Protein AF-A0A0T6BI32-F1 (afdb_monomer_lite)

Sequence (83 aa):
MFVVKTLYDLENCGIGSDVELFEGLTSANNHASKEKEEHLKEWYKPKDEVEVIEDSQNGLYSCVIQEDNNFWSVTVEEKIFHK

Organism: NCBI:txid1664069

Radius of gyration: 13.45 Å; chains: 1; bounding box: 42×24×34 Å

Structure (mmCIF, N/CA/C/O backbone):
data_AF-A0A0T6BI32-F1
#
_entry.id   AF-A0A0T6BI32-F1
#
loop_
_atom_site.group_PDB
_atom_site.id
_atom_site.type_symbol
_atom_site.label_atom_id
_atom_site.label_alt_id
_atom_site.label_comp_id
_atom_site.label_asym_id
_atom_site.label_entity_id
_atom_site.label_seq_id
_atom_site.pdbx_PDB_ins_code
_atom_site.Cartn_x
_atom_site.Cartn_y
_atom_site.Cartn_z
_atom_site.occupancy
_atom_site.B_iso_or_equiv
_atom_site.auth_seq_id
_atom_site.auth_comp_id
_atom_site.auth_asym_id
_atom_site.auth_atom_id
_atom_site.pdbx_PDB_model_num
ATOM 1 N N . MET A 1 1 ? -13.655 -1.268 12.668 1.00 93.00 1 MET A N 1
ATOM 2 C CA . MET A 1 1 ? -12.758 -2.348 12.197 1.00 93.00 1 MET A CA 1
ATOM 3 C C . MET A 1 1 ? -12.370 -2.001 10.783 1.00 93.00 1 MET A C 1
ATOM 5 O O . MET A 1 1 ? -13.220 -1.510 10.050 1.00 93.00 1 MET A O 1
ATOM 9 N N . PHE A 1 2 ? -11.119 -2.216 10.421 1.00 96.12 2 PHE A N 1
ATOM 10 C CA . PHE A 1 2 ? -10.561 -1.794 9.148 1.00 96.12 2 PHE A CA 1
ATOM 11 C C . PHE A 1 2 ? -10.141 -3.014 8.343 1.00 96.12 2 PHE A C 1
ATOM 13 O O . PHE A 1 2 ? -9.769 -4.043 8.909 1.00 96.12 2 PHE A O 1
ATOM 20 N N . VAL A 1 3 ? -10.251 -2.902 7.030 1.00 96.56 3 VAL A N 1
ATOM 21 C CA . VAL A 1 3 ? -9.826 -3.915 6.072 1.00 96.56 3 VAL A CA 1
ATOM 22 C C . VAL A 1 3 ? -8.748 -3.288 5.222 1.00 96.56 3 VAL A C 1
ATOM 24 O O . VAL A 1 3 ? -8.982 -2.222 4.663 1.00 96.56 3 VAL A O 1
ATOM 27 N N . VAL A 1 4 ? -7.604 -3.947 5.118 1.00 97.75 4 VAL A N 1
ATOM 28 C CA . VAL A 1 4 ? -6.637 -3.651 4.067 1.00 97.75 4 VAL A CA 1
ATOM 29 C C . VAL A 1 4 ? -6.906 -4.631 2.937 1.00 97.75 4 VAL A C 1
ATOM 31 O O . VAL A 1 4 ? -6.987 -5.836 3.179 1.00 97.75 4 VAL A O 1
ATOM 34 N N . LYS A 1 5 ? -7.123 -4.117 1.728 1.00 97.25 5 LYS A N 1
ATOM 35 C CA . LYS A 1 5 ? -7.284 -4.925 0.520 1.00 97.25 5 LYS A CA 1
ATOM 36 C C . LYS A 1 5 ? -6.205 -4.564 -0.470 1.00 97.25 5 LYS A C 1
ATOM 38 O O . LYS A 1 5 ? -6.105 -3.395 -0.851 1.00 97.25 5 LYS A O 1
ATOM 43 N N . THR A 1 6 ? -5.509 -5.582 -0.936 1.00 97.12 6 THR A N 1
ATOM 44 C CA . THR A 1 6 ? -4.472 -5.460 -1.949 1.00 97.12 6 THR A CA 1
ATOM 45 C C . THR A 1 6 ? -4.960 -6.169 -3.197 1.00 97.12 6 THR A C 1
ATOM 47 O O . THR A 1 6 ? -5.429 -7.302 -3.119 1.00 97.12 6 THR A O 1
ATOM 50 N N . LEU A 1 7 ? -4.936 -5.482 -4.335 1.00 95.62 7 LEU A N 1
ATOM 51 C CA . LEU A 1 7 ? -5.340 -6.011 -5.636 1.00 95.62 7 LEU A CA 1
ATOM 52 C C . LEU A 1 7 ? -4.179 -5.873 -6.598 1.00 95.62 7 LEU A C 1
ATOM 54 O O . LEU A 1 7 ? -3.555 -4.814 -6.649 1.00 95.62 7 LEU A O 1
ATOM 58 N N . TYR A 1 8 ? -3.925 -6.909 -7.384 1.00 93.31 8 TYR A N 1
ATOM 59 C CA . TYR A 1 8 ? -2.814 -6.898 -8.320 1.00 93.31 8 TYR A CA 1
ATOM 60 C C . TYR A 1 8 ? -3.107 -7.719 -9.567 1.00 93.31 8 TYR A C 1
ATOM 62 O O . TYR A 1 8 ? -3.692 -8.793 -9.492 1.00 93.31 8 TYR A O 1
ATOM 70 N N . ASP A 1 9 ? -2.682 -7.205 -10.710 1.00 90.31 9 ASP A N 1
ATOM 71 C CA . ASP A 1 9 ? -2.587 -7.921 -11.977 1.00 90.31 9 ASP A CA 1
ATOM 72 C C . ASP A 1 9 ? -1.185 -7.647 -12.510 1.00 90.31 9 ASP A C 1
ATOM 74 O O . ASP A 1 9 ? -0.899 -6.585 -13.068 1.00 90.31 9 ASP A O 1
ATOM 78 N N . LEU A 1 10 ? -0.277 -8.564 -12.192 1.00 83.31 10 LEU A N 1
ATOM 79 C CA . LEU A 1 10 ? 1.137 -8.456 -12.519 1.00 83.31 10 LEU A CA 1
ATOM 80 C C . LEU A 1 10 ? 1.431 -9.430 -13.652 1.00 83.31 10 LEU A C 1
ATOM 82 O O . LEU A 1 10 ? 0.971 -10.575 -13.640 1.00 83.31 10 LEU A O 1
ATOM 86 N N . GLU A 1 11 ? 2.187 -8.964 -14.643 1.00 80.94 11 GLU A N 1
ATOM 87 C CA . GLU A 1 11 ? 2.605 -9.759 -15.801 1.00 80.94 11 GLU A CA 1
ATOM 88 C C . GLU A 1 11 ? 1.431 -10.350 -16.616 1.00 80.94 11 GLU A C 1
ATOM 90 O O . GLU A 1 11 ? 1.604 -11.355 -17.309 1.00 80.94 11 GLU A O 1
ATOM 95 N N . ASN A 1 12 ? 0.232 -9.747 -16.554 1.00 71.31 12 ASN A N 1
ATOM 96 C CA . ASN A 1 12 ? -1.005 -10.259 -17.170 1.00 71.31 12 ASN A CA 1
ATOM 97 C C . ASN A 1 12 ? -1.344 -11.712 -16.770 1.00 71.31 12 ASN A C 1
ATOM 99 O O . ASN A 1 12 ? -1.924 -12.474 -17.553 1.00 71.31 12 ASN A O 1
ATOM 103 N N . CYS A 1 13 ? -0.977 -12.123 -15.555 1.00 74.50 13 CYS A N 1
ATOM 104 C CA . CYS A 1 13 ? -1.294 -13.456 -15.038 1.00 74.50 13 CYS A CA 1
ATOM 105 C C . CYS A 1 13 ? -2.713 -13.552 -14.447 1.00 74.50 13 CYS A C 1
ATOM 107 O O . CYS A 1 13 ? -3.130 -14.635 -14.024 1.00 74.50 13 CYS A O 1
ATOM 109 N N . GLY A 1 14 ? -3.469 -12.450 -14.472 1.00 78.25 14 GLY A N 1
ATOM 110 C CA . GLY A 1 14 ? -4.815 -12.342 -13.931 1.00 78.25 14 GLY A CA 1
ATOM 111 C C . GLY A 1 14 ? -4.834 -11.679 -12.556 1.00 78.25 14 GLY A C 1
ATOM 112 O O . GLY A 1 14 ? -3.817 -11.554 -11.877 1.00 78.25 14 GLY A O 1
ATOM 113 N N . ILE A 1 15 ? -6.033 -11.265 -12.142 1.00 87.88 15 ILE A N 1
ATOM 114 C CA . ILE A 1 15 ? -6.233 -10.483 -10.920 1.00 87.88 15 ILE A CA 1
ATOM 115 C C . ILE A 1 15 ? -6.113 -11.379 -9.679 1.00 87.88 15 ILE A C 1
ATOM 117 O O . ILE A 1 15 ? -6.925 -12.285 -9.474 1.00 87.88 15 ILE A O 1
ATOM 121 N N . GLY A 1 16 ? -5.130 -11.080 -8.833 1.00 91.94 16 GLY A N 1
ATOM 122 C CA . GLY A 1 16 ? -4.994 -11.574 -7.468 1.00 91.94 16 GLY A CA 1
ATOM 123 C C . GLY A 1 16 ? -5.492 -10.564 -6.433 1.00 91.94 16 GLY A C 1
ATOM 124 O O . GLY A 1 16 ? -5.626 -9.366 -6.707 1.00 91.94 16 GLY A O 1
ATOM 125 N N . SER A 1 17 ? -5.804 -11.061 -5.235 1.00 94.06 17 SER A N 1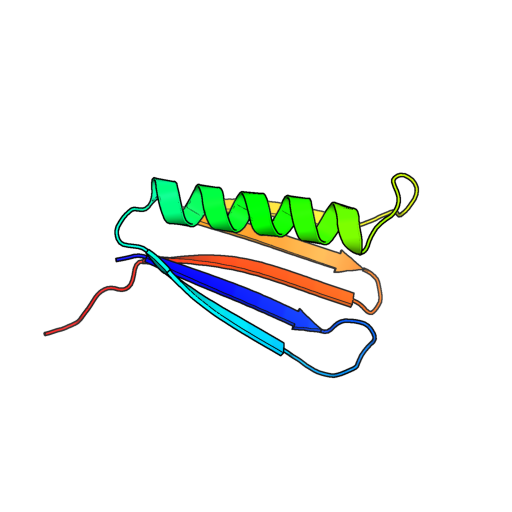
ATOM 126 C CA . SER A 1 17 ? -6.236 -10.216 -4.124 1.00 94.06 17 SER A CA 1
ATOM 127 C C . SER A 1 17 ? -5.856 -10.790 -2.768 1.00 94.06 17 SER A C 1
ATOM 129 O O . SER A 1 17 ? -6.157 -11.957 -2.507 1.00 94.06 17 SER A O 1
ATOM 131 N N . ASP A 1 18 ? -5.351 -9.938 -1.884 1.00 95.94 18 ASP A N 1
ATOM 132 C CA . ASP A 1 18 ? -5.088 -10.246 -0.480 1.00 95.94 18 ASP A CA 1
ATOM 133 C C . ASP A 1 18 ? -5.921 -9.331 0.425 1.00 95.94 18 ASP A C 1
ATOM 135 O O . ASP A 1 18 ? -6.213 -8.180 0.088 1.00 95.94 18 ASP A O 1
ATOM 139 N N . VAL A 1 19 ? -6.391 -9.870 1.554 1.00 96.12 19 VAL A N 1
ATOM 140 C CA . VAL A 1 19 ? -7.282 -9.155 2.477 1.00 96.12 19 VAL A CA 1
ATOM 141 C C . VAL A 1 19 ? -6.881 -9.421 3.918 1.00 96.12 19 VAL A C 1
ATOM 143 O O . VAL A 1 19 ? -6.896 -10.565 4.373 1.00 96.12 19 VAL A O 1
ATOM 146 N N . GLU A 1 20 ? -6.640 -8.347 4.663 1.00 96.81 20 GLU A N 1
ATOM 147 C CA . GLU A 1 20 ? -6.276 -8.396 6.077 1.00 96.81 20 GLU A CA 1
ATOM 148 C C . GLU A 1 20 ? -7.182 -7.501 6.932 1.00 96.81 20 GLU A C 1
ATOM 150 O O . GLU A 1 20 ? -7.709 -6.481 6.481 1.00 96.81 20 GLU A O 1
ATOM 155 N N . LEU A 1 21 ? -7.398 -7.902 8.188 1.00 96.44 21 LEU A N 1
ATOM 156 C CA . LEU A 1 21 ? -8.291 -7.223 9.128 1.00 96.44 21 LEU A CA 1
ATOM 157 C C . LEU A 1 21 ? -7.506 -6.585 10.269 1.00 96.44 21 LEU A C 1
ATOM 159 O O . LEU A 1 21 ? -6.664 -7.224 10.893 1.00 96.44 21 LEU A O 1
ATOM 163 N N . PHE A 1 22 ? -7.872 -5.352 10.606 1.00 96.62 22 PHE A N 1
ATOM 164 C CA . PHE A 1 22 ? -7.230 -4.571 11.656 1.00 96.62 22 PHE A CA 1
ATOM 165 C C . PHE A 1 22 ? -8.268 -3.939 12.582 1.00 96.62 22 PHE A C 1
ATOM 167 O O . PHE A 1 22 ? -9.315 -3.446 12.154 1.00 96.62 22 PHE A O 1
ATOM 174 N N . GLU A 1 23 ? -7.971 -3.899 13.878 1.00 95.00 23 GLU A N 1
ATOM 175 C CA . GLU A 1 23 ? -8.843 -3.233 14.849 1.00 95.00 23 GLU A CA 1
ATOM 176 C C . GLU A 1 23 ? -8.711 -1.704 14.781 1.00 95.00 23 GLU A C 1
ATOM 178 O O . GLU A 1 23 ? -9.710 -0.995 14.919 1.00 95.00 23 GLU A O 1
AT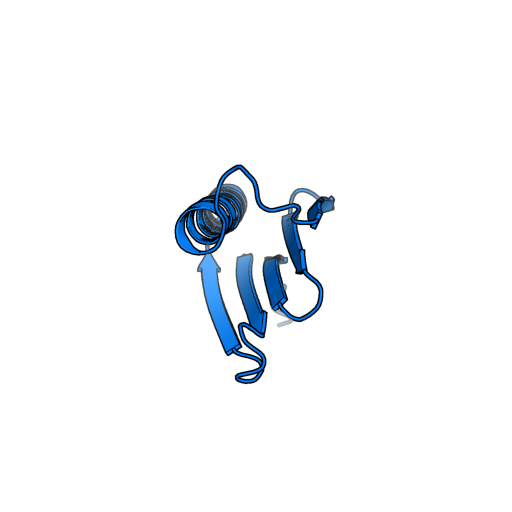OM 183 N N . GLY A 1 24 ? -7.502 -1.195 14.514 1.00 96.12 24 GLY A N 1
ATOM 184 C CA . GLY A 1 24 ? -7.185 0.233 14.499 1.00 96.12 24 GLY A CA 1
ATOM 185 C C . GLY A 1 24 ? -6.865 0.796 13.113 1.00 96.12 24 GLY A C 1
ATOM 186 O O . GLY A 1 24 ? -6.191 0.156 12.304 1.00 96.12 24 GLY A O 1
ATOM 187 N N . LEU A 1 25 ? -7.287 2.043 12.881 1.00 96.25 25 LEU A N 1
ATOM 188 C CA . LEU A 1 25 ? -7.012 2.784 11.646 1.00 96.25 25 LEU A CA 1
ATOM 189 C C . LEU A 1 25 ? -5.508 2.968 11.420 1.00 96.25 25 LEU A C 1
ATOM 191 O O . LEU A 1 25 ? -4.997 2.686 10.344 1.00 96.25 25 LEU A O 1
ATOM 195 N N . THR A 1 26 ? -4.782 3.397 12.456 1.00 97.25 26 THR A N 1
ATOM 196 C CA . THR A 1 26 ? -3.335 3.636 12.364 1.00 97.25 26 THR A CA 1
ATOM 197 C C . THR A 1 26 ? -2.575 2.371 11.980 1.00 97.25 26 THR A C 1
ATOM 199 O O . THR A 1 26 ? -1.699 2.430 11.127 1.00 97.25 26 THR A O 1
ATOM 202 N N . SER A 1 27 ? -2.924 1.219 12.564 1.00 97.81 27 SER A N 1
ATOM 203 C CA . SER A 1 27 ? -2.309 -0.058 12.188 1.00 97.81 27 SER A CA 1
ATOM 204 C C . SER A 1 27 ? -2.613 -0.438 10.741 1.00 97.81 27 SER A C 1
ATOM 206 O O . SER A 1 27 ? -1.696 -0.841 10.037 1.00 97.81 27 SER A O 1
ATOM 208 N N . ALA A 1 28 ? -3.856 -0.249 10.284 1.00 97.88 28 ALA A N 1
ATOM 209 C CA . ALA A 1 28 ? -4.252 -0.569 8.914 1.00 97.88 28 ALA A CA 1
ATOM 210 C C . ALA A 1 28 ? -3.518 0.305 7.884 1.00 97.88 28 ALA A C 1
ATOM 212 O O . ALA A 1 28 ? -2.959 -0.208 6.921 1.00 97.88 28 ALA A O 1
ATOM 213 N N . ASN A 1 29 ? -3.447 1.619 8.122 1.00 98.12 29 ASN A N 1
ATOM 214 C CA . ASN A 1 29 ? -2.732 2.543 7.240 1.00 98.12 29 ASN A CA 1
ATOM 215 C C . ASN A 1 29 ? -1.225 2.280 7.219 1.00 98.12 29 ASN A C 1
ATOM 217 O O . ASN A 1 29 ? -0.618 2.302 6.154 1.00 98.12 29 ASN A O 1
ATOM 221 N N . ASN A 1 30 ? -0.615 2.026 8.383 1.00 98.12 30 ASN A N 1
ATOM 222 C CA . ASN A 1 30 ? 0.811 1.713 8.453 1.00 98.12 30 ASN A CA 1
ATOM 223 C C . ASN A 1 30 ? 1.127 0.413 7.706 1.00 98.12 30 ASN A C 1
ATOM 225 O O . ASN A 1 30 ? 2.151 0.339 7.034 1.00 98.12 30 ASN A O 1
ATOM 229 N N . HIS A 1 31 ? 0.252 -0.591 7.816 1.00 98.19 31 HIS A N 1
ATOM 230 C CA . HIS A 1 31 ? 0.380 -1.842 7.075 1.00 98.19 31 HIS A CA 1
ATOM 231 C C . HIS A 1 31 ? 0.278 -1.606 5.568 1.00 98.19 31 HIS A C 1
ATOM 233 O O . HIS A 1 31 ? 1.200 -1.954 4.843 1.00 98.19 31 HIS A O 1
ATOM 239 N N . ALA A 1 32 ? -0.768 -0.917 5.108 1.00 97.81 32 ALA A N 1
ATOM 240 C CA . ALA A 1 32 ? -0.961 -0.614 3.691 1.00 97.81 32 ALA A CA 1
ATOM 241 C C . ALA A 1 32 ? 0.200 0.201 3.087 1.00 97.81 32 ALA A C 1
ATOM 243 O O . ALA A 1 32 ? 0.703 -0.111 2.011 1.00 97.81 32 ALA A O 1
ATOM 244 N N . SER A 1 33 ? 0.682 1.218 3.806 1.00 97.56 33 SER A N 1
ATOM 245 C CA . SER A 1 33 ? 1.847 2.001 3.383 1.00 97.56 33 SER A CA 1
ATOM 246 C C . SER A 1 33 ? 3.117 1.144 3.318 1.00 97.56 33 SER A C 1
ATOM 248 O O . SER A 1 33 ? 3.899 1.279 2.378 1.00 97.56 33 SER A O 1
ATOM 250 N N . LYS A 1 34 ? 3.306 0.221 4.270 1.00 97.56 34 LYS A N 1
ATOM 251 C CA . LYS A 1 34 ? 4.435 -0.718 4.272 1.00 97.56 34 LYS A CA 1
ATOM 252 C C . LYS A 1 34 ? 4.367 -1.696 3.099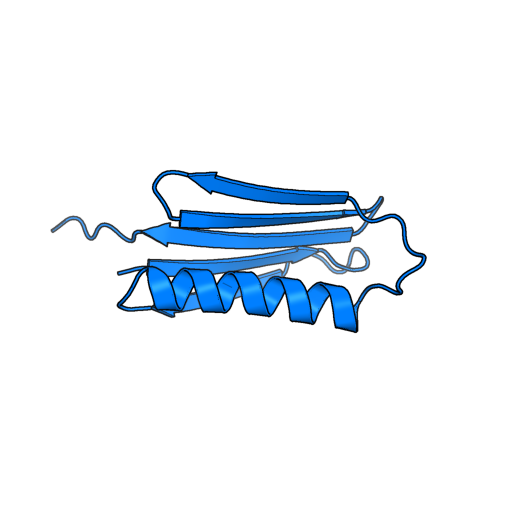 1.00 97.56 34 LYS A C 1
ATOM 254 O O . LYS A 1 34 ? 5.392 -1.896 2.457 1.00 97.56 34 LYS A O 1
ATOM 259 N N . GLU A 1 35 ? 3.193 -2.244 2.787 1.00 96.75 35 GLU A N 1
ATOM 260 C CA . GLU A 1 35 ? 3.010 -3.108 1.613 1.00 96.75 35 GLU A CA 1
ATOM 261 C C . GLU A 1 35 ? 3.380 -2.389 0.317 1.00 96.75 35 GLU A C 1
ATOM 263 O O . GLU A 1 35 ? 4.070 -2.963 -0.519 1.00 96.75 35 GLU A O 1
ATOM 268 N N . LYS A 1 36 ? 3.001 -1.112 0.171 1.00 95.69 36 LYS A N 1
ATOM 269 C CA . LYS A 1 36 ? 3.413 -0.306 -0.984 1.00 95.69 36 LYS A CA 1
ATOM 270 C C . LYS A 1 36 ? 4.937 -0.195 -1.085 1.00 95.69 36 LYS A C 1
ATOM 272 O O . LYS A 1 36 ? 5.499 -0.397 -2.157 1.00 95.69 36 LYS A O 1
ATOM 277 N N . GLU A 1 37 ? 5.612 0.155 0.009 1.00 95.25 37 GLU A N 1
ATOM 278 C CA . GLU A 1 37 ? 7.079 0.266 0.027 1.00 95.25 37 GLU A CA 1
ATOM 279 C C . GLU A 1 37 ? 7.760 -1.072 -0.303 1.00 95.25 37 GLU A C 1
ATOM 281 O O . GLU A 1 37 ? 8.763 -1.104 -1.017 1.00 95.25 37 GLU A O 1
ATOM 286 N N . GLU A 1 38 ? 7.215 -2.182 0.198 1.00 95.19 38 GLU A N 1
ATOM 287 C CA . GLU A 1 38 ? 7.715 -3.528 -0.089 1.00 95.19 38 GLU A CA 1
ATOM 288 C C . GLU A 1 38 ? 7.495 -3.898 -1.560 1.00 95.19 38 GLU A C 1
ATOM 290 O O . GLU A 1 38 ? 8.452 -4.297 -2.224 1.00 95.19 38 GLU A O 1
ATOM 295 N N . HIS A 1 39 ? 6.303 -3.646 -2.106 1.00 93.19 39 HIS A N 1
ATOM 296 C CA . HIS A 1 39 ? 6.002 -3.870 -3.518 1.00 93.19 39 HIS A CA 1
ATOM 297 C C . HIS A 1 39 ? 6.922 -3.053 -4.437 1.00 93.19 39 HIS A C 1
ATOM 299 O O . HIS A 1 39 ? 7.554 -3.620 -5.327 1.00 93.19 39 HIS A O 1
ATOM 305 N N . LEU A 1 40 ? 7.085 -1.747 -4.177 1.00 91.94 40 LEU A N 1
ATOM 306 C CA . LEU A 1 40 ? 7.986 -0.884 -4.948 1.00 91.94 40 LEU A CA 1
ATOM 307 C C . LEU A 1 40 ? 9.425 -1.401 -4.948 1.00 91.94 40 LEU A C 1
ATOM 309 O O . LEU A 1 40 ? 10.090 -1.392 -5.979 1.00 91.94 40 LEU A O 1
ATOM 313 N N . LYS A 1 41 ? 9.907 -1.873 -3.797 1.00 91.75 41 LYS A N 1
ATOM 314 C CA . LYS A 1 41 ? 11.272 -2.379 -3.645 1.00 91.75 41 LYS A CA 1
ATOM 315 C C . LYS A 1 41 ? 11.496 -3.727 -4.336 1.00 91.75 41 LYS A C 1
ATOM 317 O O . LYS A 1 41 ? 12.613 -3.994 -4.780 1.00 91.75 41 LYS A O 1
ATOM 322 N N . GLU A 1 42 ? 10.488 -4.593 -4.353 1.00 90.69 42 GLU A N 1
ATOM 323 C CA . GLU A 1 42 ? 10.584 -5.936 -4.933 1.00 90.69 42 GLU A CA 1
ATOM 324 C C . GLU A 1 42 ? 10.405 -5.932 -6.452 1.00 90.69 42 GLU A C 1
ATOM 326 O O . GLU A 1 42 ? 11.119 -6.657 -7.147 1.00 90.69 42 GLU A O 1
ATOM 331 N N . TRP A 1 43 ? 9.492 -5.102 -6.959 1.00 87.62 43 TRP A N 1
ATOM 332 C CA . TRP A 1 43 ? 9.077 -5.127 -8.362 1.00 87.62 43 TRP A CA 1
ATOM 333 C C . TRP A 1 43 ? 9.746 -4.062 -9.223 1.00 87.62 43 TRP A C 1
ATOM 335 O O . TRP A 1 43 ? 9.910 -4.281 -10.422 1.00 87.62 43 TRP A O 1
ATOM 345 N N . TYR A 1 44 ? 10.201 -2.956 -8.628 1.00 86.00 44 TYR A N 1
ATOM 346 C CA . TYR A 1 44 ? 10.718 -1.820 -9.382 1.00 86.00 44 TYR A CA 1
ATOM 347 C C . TYR A 1 44 ? 12.142 -1.445 -8.976 1.00 86.00 44 TYR A C 1
ATOM 349 O O . TYR A 1 44 ? 12.561 -1.481 -7.816 1.00 86.00 44 TYR A O 1
ATOM 357 N N . LYS A 1 45 ? 12.931 -1.059 -9.973 1.00 83.06 45 LYS A N 1
ATOM 358 C CA . LYS A 1 45 ? 14.258 -0.476 -9.802 1.00 83.06 45 LYS A CA 1
ATOM 359 C C . LYS A 1 45 ? 14.136 1.046 -9.725 1.00 83.06 45 LYS A C 1
ATOM 361 O O . LYS A 1 45 ? 13.245 1.627 -10.331 1.00 83.06 45 LYS A O 1
ATOM 366 N N . PRO A 1 46 ? 15.117 1.746 -9.123 1.00 73.75 46 PRO A N 1
ATOM 367 C CA . PRO A 1 46 ? 15.102 3.212 -9.017 1.00 73.75 46 PRO A CA 1
ATOM 368 C C . PRO A 1 46 ? 15.073 3.995 -10.344 1.00 73.75 46 PRO A C 1
ATOM 370 O O . PRO A 1 46 ? 15.069 5.220 -10.316 1.00 73.75 46 PRO A O 1
ATOM 373 N N . LYS A 1 47 ? 15.177 3.315 -11.491 1.00 72.31 47 LYS A N 1
ATOM 374 C CA . LYS A 1 47 ? 15.170 3.919 -12.830 1.00 72.31 47 LYS A CA 1
ATOM 375 C C . LYS A 1 47 ? 13.865 3.678 -13.584 1.00 72.31 47 LYS A C 1
ATOM 377 O O . LYS A 1 47 ? 13.741 4.197 -14.688 1.00 72.31 47 LYS A O 1
ATOM 382 N N . ASP A 1 48 ? 12.966 2.875 -13.029 1.00 79.56 48 ASP A N 1
ATOM 383 C CA . ASP A 1 48 ? 11.700 2.561 -13.671 1.00 79.56 48 ASP A CA 1
ATOM 384 C C . ASP A 1 48 ? 10.761 3.759 -13.474 1.00 79.56 48 ASP A C 1
ATOM 386 O O . ASP A 1 48 ? 10.670 4.324 -12.380 1.00 79.56 48 ASP A O 1
ATOM 390 N N . GLU A 1 49 ? 10.119 4.199 -14.553 1.00 77.12 49 GLU A N 1
ATOM 391 C CA . GLU A 1 49 ? 9.114 5.257 -14.498 1.00 77.12 49 GLU A CA 1
ATOM 392 C C . GLU A 1 49 ? 7.777 4.611 -14.138 1.00 77.12 49 GLU A C 1
ATOM 394 O O . GLU A 1 49 ? 7.074 4.099 -15.003 1.00 77.12 49 GLU A O 1
ATOM 399 N N . VAL A 1 50 ? 7.451 4.602 -12.845 1.00 86.25 50 VAL A N 1
ATOM 400 C CA . VAL A 1 50 ? 6.169 4.101 -12.340 1.00 86.25 50 VAL A CA 1
ATOM 401 C C . VAL A 1 50 ? 5.290 5.257 -11.886 1.00 86.25 50 VAL A C 1
ATOM 403 O O . VAL A 1 50 ? 5.751 6.177 -11.203 1.00 86.25 50 VAL A O 1
ATOM 406 N N . GLU A 1 51 ? 4.006 5.196 -12.234 1.00 89.75 51 GLU A N 1
ATOM 407 C CA . GLU A 1 51 ? 3.014 6.121 -11.705 1.00 89.75 51 GLU A CA 1
ATOM 408 C C . GLU A 1 51 ? 2.527 5.613 -10.344 1.00 89.75 51 GLU A C 1
ATOM 410 O O . GLU A 1 51 ? 1.949 4.530 -10.240 1.00 89.75 51 GLU A O 1
ATOM 415 N N . VAL A 1 52 ? 2.780 6.396 -9.290 1.00 93.19 52 VAL A N 1
ATOM 416 C CA . VAL A 1 52 ? 2.288 6.132 -7.931 1.00 93.19 52 VAL A CA 1
ATOM 417 C C . VAL A 1 52 ? 1.269 7.201 -7.567 1.00 93.19 52 VAL A C 1
ATOM 419 O O . VAL A 1 52 ? 1.599 8.386 -7.482 1.00 93.19 52 VAL A O 1
ATOM 422 N N . ILE A 1 53 ? 0.034 6.778 -7.320 1.00 94.25 53 ILE A N 1
ATOM 423 C CA . ILE A 1 53 ? -1.069 7.644 -6.915 1.00 94.25 53 ILE A CA 1
ATOM 424 C C . ILE A 1 53 ? -1.422 7.301 -5.471 1.00 94.25 53 ILE A C 1
ATOM 426 O O . ILE A 1 53 ? -2.048 6.276 -5.209 1.00 94.25 53 ILE A O 1
ATOM 430 N N . GLU A 1 54 ? -1.021 8.161 -4.536 1.00 95.25 54 GLU A N 1
ATOM 431 C CA . GLU A 1 54 ? -1.359 8.034 -3.115 1.00 95.25 54 GLU A CA 1
ATOM 432 C C . GLU A 1 54 ? -2.477 9.017 -2.748 1.00 95.25 54 GLU A C 1
ATOM 434 O O . GLU A 1 54 ? -2.419 10.198 -3.096 1.00 95.25 54 GLU A O 1
ATOM 439 N N . ASP A 1 55 ? -3.481 8.541 -2.015 1.00 94.75 55 ASP A N 1
ATOM 440 C CA . ASP A 1 55 ? -4.568 9.370 -1.491 1.00 94.75 55 ASP A CA 1
ATOM 441 C C . ASP A 1 55 ? -4.900 8.971 -0.047 1.00 94.75 55 ASP A C 1
ATOM 443 O O . ASP A 1 55 ? -4.674 7.836 0.390 1.00 94.75 55 ASP A O 1
ATOM 447 N N . SER A 1 56 ? -5.443 9.922 0.710 1.00 93.06 56 SER A N 1
ATOM 448 C CA . SE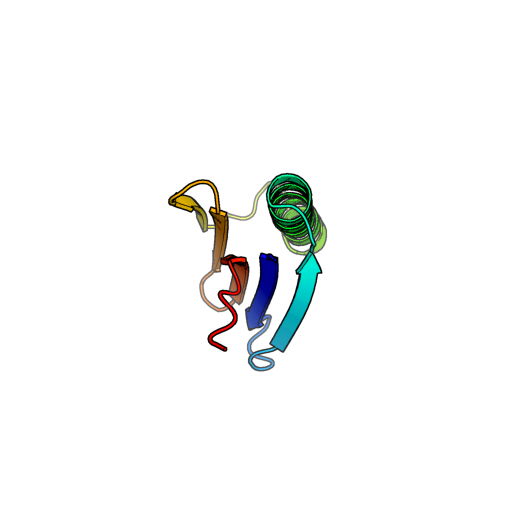R A 1 56 ? -5.985 9.680 2.038 1.00 93.06 56 SER A CA 1
ATOM 449 C C . SER A 1 56 ? -7.309 10.407 2.233 1.00 93.06 56 SER A C 1
ATOM 451 O O . SER A 1 56 ? -7.359 11.590 2.579 1.00 93.06 56 SER A O 1
ATOM 453 N N . GLN A 1 57 ? -8.407 9.671 2.068 1.00 90.25 57 GLN A N 1
ATOM 454 C CA . GLN A 1 57 ? -9.756 10.199 2.259 1.00 90.25 57 GLN A CA 1
ATOM 455 C C . GLN A 1 57 ? -10.301 9.780 3.618 1.00 90.25 57 GLN A C 1
ATOM 457 O O . GLN A 1 57 ? -10.303 8.604 3.971 1.00 90.25 57 GLN A O 1
ATOM 462 N N . ASN A 1 58 ? -10.764 10.752 4.410 1.00 89.94 58 ASN A N 1
ATOM 463 C CA . ASN A 1 58 ? -11.236 10.532 5.785 1.00 89.94 58 ASN A CA 1
ATOM 464 C C . ASN A 1 58 ? -10.212 9.803 6.680 1.00 89.94 58 ASN A C 1
ATOM 466 O O . ASN A 1 58 ? -10.579 9.093 7.614 1.00 89.94 58 ASN A O 1
ATOM 470 N N . GLY A 1 59 ? -8.919 9.973 6.389 1.00 91.75 59 GLY A N 1
ATOM 471 C CA . GLY A 1 59 ? -7.833 9.306 7.100 1.00 91.75 59 GLY A CA 1
ATOM 472 C C . GLY A 1 59 ? -7.634 7.836 6.729 1.00 91.75 59 GLY A C 1
ATOM 473 O O . GLY A 1 59 ? -6.801 7.197 7.357 1.00 91.75 59 GLY A O 1
ATOM 474 N N . LEU A 1 60 ? -8.348 7.294 5.741 1.00 96.38 60 LEU A N 1
ATOM 475 C CA . LEU A 1 60 ? -8.113 5.960 5.185 1.00 96.38 60 LEU A CA 1
ATOM 476 C C . LEU A 1 60 ? -7.060 6.053 4.085 1.00 96.38 60 LEU A C 1
ATOM 478 O O . LEU A 1 60 ? -7.183 6.894 3.198 1.00 96.38 60 LEU A O 1
ATOM 482 N N . TYR A 1 61 ? -6.015 5.235 4.159 1.00 97.75 61 TYR A N 1
ATOM 483 C CA . TYR A 1 61 ? -4.959 5.216 3.150 1.00 97.75 61 TYR A CA 1
ATOM 484 C C . TYR A 1 61 ? -5.391 4.462 1.888 1.00 97.75 61 TYR A C 1
ATOM 486 O O . TYR A 1 61 ? -6.047 3.421 1.963 1.00 97.75 61 TYR A O 1
ATOM 494 N N . SER A 1 62 ? -4.968 4.954 0.730 1.00 97.44 62 SER A N 1
ATOM 495 C CA . SER A 1 62 ? -5.055 4.227 -0.532 1.00 97.44 62 SER A CA 1
ATOM 496 C C . SER A 1 62 ? -3.862 4.547 -1.416 1.00 97.44 62 SER A C 1
ATOM 498 O O . SER A 1 62 ? -3.382 5.680 -1.433 1.00 97.44 62 SER A O 1
ATOM 500 N N . CYS A 1 63 ? -3.404 3.551 -2.161 1.00 97.75 63 CYS A N 1
ATOM 501 C CA . CYS A 1 63 ? -2.357 3.711 -3.150 1.00 97.75 63 CYS A CA 1
ATOM 502 C C . CYS A 1 63 ? -2.645 2.843 -4.371 1.00 97.75 63 CYS A C 1
ATOM 504 O O . CYS A 1 63 ? -3.080 1.698 -4.239 1.00 97.75 63 CYS A O 1
ATOM 506 N N . VAL A 1 64 ? -2.382 3.399 -5.549 1.00 96.56 64 VAL A N 1
ATOM 507 C CA . VAL A 1 64 ? -2.365 2.688 -6.824 1.00 96.56 64 VAL A CA 1
ATOM 508 C C . VAL A 1 64 ? -0.992 2.874 -7.452 1.00 96.56 64 VAL A C 1
ATOM 510 O O . VAL A 1 64 ? -0.478 3.989 -7.520 1.00 96.56 64 VAL A O 1
ATOM 513 N N . ILE A 1 65 ? -0.413 1.772 -7.907 1.00 94.38 65 ILE A N 1
ATOM 514 C CA . ILE A 1 65 ? 0.811 1.709 -8.692 1.00 94.38 65 ILE A CA 1
ATOM 515 C C . ILE A 1 65 ? 0.427 1.118 -10.041 1.00 94.38 65 ILE A C 1
ATOM 517 O O . ILE A 1 65 ? -0.126 0.016 -10.109 1.00 94.38 65 ILE A O 1
ATOM 521 N N . GLN A 1 66 ? 0.686 1.863 -11.110 1.00 88.56 66 GLN A N 1
ATOM 522 C CA . GLN A 1 66 ? 0.314 1.446 -12.453 1.00 88.56 66 GLN A CA 1
ATOM 523 C C . GLN A 1 66 ? 1.454 1.673 -13.446 1.00 88.56 66 GLN A C 1
ATOM 525 O O . GLN A 1 66 ? 2.138 2.695 -13.432 1.00 88.56 66 GLN A O 1
ATOM 530 N N . GLU A 1 67 ? 1.625 0.691 -14.325 1.00 86.50 67 GLU A N 1
ATOM 531 C CA . GLU A 1 67 ? 2.525 0.695 -15.477 1.00 86.50 67 GLU A CA 1
ATOM 532 C C . GLU A 1 67 ? 1.783 0.040 -16.655 1.00 86.50 67 GLU A C 1
ATOM 534 O O . GLU A 1 67 ? 0.830 -0.703 -16.426 1.00 86.50 67 GLU A O 1
ATOM 539 N N . ASP A 1 68 ? 2.210 0.289 -17.899 1.00 79.81 68 ASP A N 1
ATOM 540 C CA . ASP A 1 68 ? 1.603 -0.155 -19.170 1.00 79.81 68 ASP A CA 1
ATOM 541 C C . ASP A 1 68 ? 0.762 -1.448 -19.116 1.00 79.81 68 ASP A C 1
ATOM 543 O O . ASP A 1 68 ? -0.334 -1.485 -19.675 1.00 79.81 68 ASP A O 1
ATOM 547 N N . ASN A 1 69 ? 1.260 -2.506 -18.461 1.00 79.81 69 ASN A N 1
ATOM 548 C CA . ASN A 1 69 ? 0.560 -3.788 -18.308 1.00 79.81 69 ASN A CA 1
ATOM 549 C C . ASN A 1 69 ? 0.523 -4.332 -16.869 1.00 79.81 69 ASN A C 1
ATOM 551 O O . ASN A 1 69 ? 0.148 -5.487 -16.681 1.00 79.81 69 ASN A O 1
ATOM 555 N N . ASN A 1 70 ? 0.937 -3.546 -15.874 1.00 87.75 70 ASN A N 1
ATOM 556 C CA . ASN A 1 70 ? 0.963 -3.967 -14.476 1.00 87.75 70 ASN A CA 1
ATOM 557 C C . ASN A 1 70 ? 0.063 -3.058 -13.648 1.00 87.75 70 ASN A C 1
ATOM 559 O O . ASN A 1 70 ? 0.129 -1.830 -13.734 1.00 87.75 70 ASN A O 1
ATOM 563 N N . PHE A 1 71 ? -0.756 -3.678 -12.812 1.00 91.00 71 PHE A N 1
ATOM 564 C CA . PHE A 1 71 ? -1.593 -2.986 -11.853 1.00 91.00 71 PHE A CA 1
ATOM 565 C C . PHE A 1 71 ? -1.324 -3.538 -10.463 1.00 91.00 71 PHE A C 1
ATOM 567 O O . PHE A 1 71 ? -1.351 -4.750 -10.249 1.00 91.00 71 PHE A O 1
ATOM 574 N N . TRP A 1 72 ? -1.124 -2.646 -9.505 1.00 95.38 72 TRP A N 1
ATOM 575 C CA . TRP A 1 72 ? -1.096 -2.982 -8.095 1.00 95.38 72 TRP A CA 1
ATOM 576 C C . TRP A 1 72 ? -1.781 -1.878 -7.301 1.00 95.38 72 TRP A C 1
ATOM 578 O O . TRP A 1 72 ? -1.632 -0.693 -7.586 1.00 95.38 72 TRP A O 1
ATOM 588 N N . SER A 1 73 ? -2.556 -2.237 -6.291 1.00 96.56 73 SER A N 1
ATOM 589 C CA . SER A 1 73 ? -3.174 -1.259 -5.405 1.00 96.56 73 SER A CA 1
ATOM 590 C C . SER A 1 73 ? -3.353 -1.821 -4.014 1.00 96.56 73 SER A C 1
ATOM 592 O O . SER A 1 73 ? -3.566 -3.020 -3.847 1.00 96.56 73 SER A O 1
ATOM 594 N N . VAL A 1 74 ? -3.339 -0.930 -3.031 1.00 98.00 74 VAL A N 1
ATOM 595 C CA . VAL A 1 74 ? -3.697 -1.230 -1.650 1.00 98.00 74 VAL A CA 1
ATOM 596 C C . VAL A 1 74 ? -4.660 -0.169 -1.138 1.00 98.00 74 VAL A C 1
ATOM 598 O O . VAL A 1 74 ? -4.474 1.029 -1.355 1.00 98.00 74 VAL A O 1
ATOM 601 N N . THR A 1 75 ? -5.721 -0.599 -0.466 1.00 97.75 75 THR A N 1
ATOM 602 C CA . THR A 1 75 ? -6.782 0.283 0.032 1.00 97.75 75 THR A CA 1
ATOM 603 C C . THR A 1 75 ? -7.1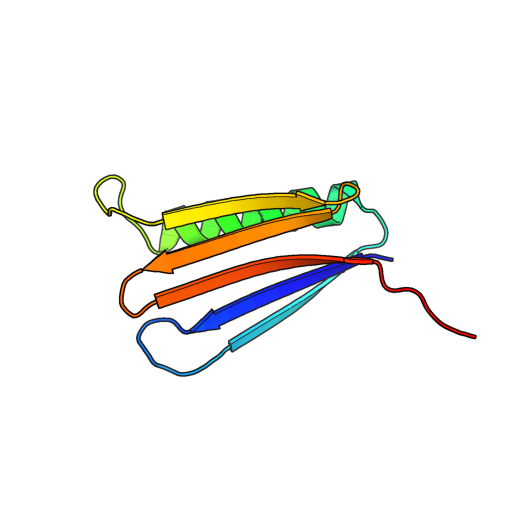64 -0.082 1.454 1.00 97.75 75 THR A C 1
ATOM 605 O O . THR A 1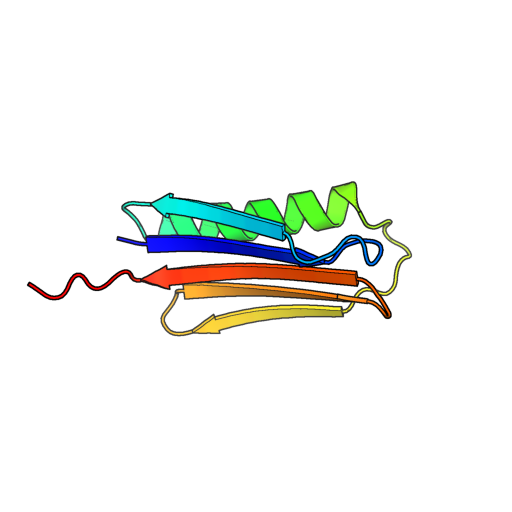 75 ? -7.277 -1.259 1.797 1.00 97.75 75 THR A O 1
ATOM 608 N N . VAL A 1 76 ? -7.376 0.935 2.289 1.00 97.94 76 VAL A N 1
ATOM 609 C CA . VAL A 1 76 ? -7.922 0.782 3.636 1.00 97.94 76 VAL A CA 1
ATOM 610 C C . VAL A 1 76 ? -9.397 1.160 3.620 1.00 97.94 76 VAL A C 1
ATOM 612 O O . VAL A 1 76 ? -9.771 2.261 3.232 1.00 97.94 76 VAL A O 1
ATOM 615 N N . GLU A 1 77 ? -10.250 0.257 4.086 1.00 95.75 77 GLU A N 1
ATOM 616 C CA . GLU A 1 77 ? -11.691 0.473 4.194 1.00 95.75 77 GLU A CA 1
ATOM 617 C C . GLU A 1 77 ? -12.155 0.305 5.640 1.00 95.75 77 GLU A C 1
ATOM 619 O O . GLU A 1 77 ? -11.721 -0.606 6.347 1.00 95.75 77 GLU A O 1
ATOM 624 N N . GLU A 1 78 ? -13.100 1.131 6.086 1.00 94.44 78 GLU A N 1
ATOM 625 C CA . GLU A 1 78 ? -13.806 0.887 7.343 1.00 94.44 78 GLU A CA 1
ATOM 626 C C . GLU A 1 78 ? -14.968 -0.097 7.121 1.00 94.44 78 GLU A C 1
ATOM 628 O O . GLU A 1 78 ? -15.918 0.174 6.385 1.00 94.44 78 GLU A O 1
ATOM 633 N N . LYS A 1 79 ? -14.933 -1.253 7.796 1.00 87.44 79 LYS A N 1
ATOM 634 C CA . LYS A 1 79 ? -16.079 -2.171 7.860 1.00 87.44 79 LYS A CA 1
ATOM 635 C C . LYS A 1 79 ? -17.100 -1.634 8.853 1.00 87.44 79 LYS A C 1
ATOM 637 O O . LYS A 1 79 ? -16.930 -1.767 10.068 1.00 87.44 79 LYS A O 1
ATOM 642 N N . ILE A 1 80 ? -18.204 -1.123 8.322 1.00 75.38 80 ILE A N 1
ATOM 643 C CA . ILE A 1 80 ? -19.419 -0.873 9.094 1.00 75.38 80 ILE A CA 1
ATOM 644 C C . ILE A 1 80 ? -20.238 -2.167 9.100 1.00 75.38 80 ILE A C 1
ATOM 646 O O . ILE A 1 80 ? -20.725 -2.622 8.066 1.00 75.38 80 ILE A O 1
ATOM 650 N N . PHE A 1 81 ? -20.380 -2.792 10.268 1.00 68.94 81 PHE A N 1
ATOM 651 C CA . PHE A 1 81 ? -21.291 -3.921 10.432 1.00 68.94 81 PHE A CA 1
ATOM 652 C C . PHE A 1 81 ? -22.707 -3.388 10.653 1.00 68.94 81 PHE A C 1
ATOM 654 O O . PHE A 1 81 ? -23.003 -2.827 11.709 1.00 68.94 81 PHE A O 1
ATOM 661 N N . HIS A 1 82 ? -23.587 -3.561 9.667 1.00 59.25 82 HIS A N 1
ATOM 662 C CA . HIS A 1 82 ? -25.019 -3.386 9.888 1.00 59.25 82 HIS A CA 1
ATOM 663 C C . HIS A 1 82 ? -25.531 -4.557 10.741 1.00 59.25 82 HIS A C 1
ATOM 665 O O . HIS A 1 82 ? -25.272 -5.717 10.416 1.00 59.25 82 HIS A O 1
ATOM 671 N N . LYS A 1 83 ? -26.179 -4.228 11.864 1.00 47.25 83 LYS A N 1
ATOM 672 C CA . LYS A 1 83 ? -26.866 -5.183 12.744 1.00 47.25 83 LYS A CA 1
ATOM 673 C C . LYS A 1 83 ? -28.234 -5.550 12.193 1.00 47.25 83 LYS A C 1
ATOM 675 O O . LYS A 1 83 ? -28.879 -4.646 11.618 1.00 47.25 83 LYS A O 1
#

Secondary structure (DSSP, 8-state):
-EEEEEEEE-TTS--EEEEEEESSHHHHHHHHHHHHHHHHHHH--TTS--EEEEEEETTEEEEEEEETTEEEEEEEEE-----

Foldseek 3Di:
DKKKKKWKQAPVPDIDIDIDDDPDQVVNQVVQVVVVVVCCVPPHDPPDDWDWDWDADPNWTKIWIDDPRITIIITMDDDDDDD

pLDDT: mean 90.42, std 9.47, range [47.25, 98.19]